Protein AF-A0A8X6UPY8-F1 (afdb_monomer_lite)

Organism: Nephila pilipes (NCBI:txid299642)

Structure (mmCIF, N/CA/C/O backbone):
data_AF-A0A8X6UPY8-F1
#
_entry.id   AF-A0A8X6UPY8-F1
#
loop_
_atom_site.group_PDB
_atom_site.id
_atom_site.type_symbol
_atom_site.label_atom_id
_atom_site.label_alt_id
_atom_site.label_comp_id
_atom_site.label_asym_id
_atom_site.label_entity_id
_atom_site.label_seq_id
_atom_site.pdbx_PDB_ins_code
_atom_site.Cartn_x
_atom_site.Cartn_y
_atom_site.Cartn_z
_atom_site.occupancy
_atom_site.B_iso_or_equiv
_atom_site.auth_seq_id
_atom_site.auth_comp_id
_atom_site.auth_asym_id
_atom_site.auth_atom_id
_atom_site.pdbx_PDB_model_num
ATOM 1 N N . MET A 1 1 ? -2.965 5.631 59.759 1.00 55.97 1 MET A N 1
ATOM 2 C CA . MET A 1 1 ? -2.953 4.180 59.435 1.00 55.97 1 MET A CA 1
ATOM 3 C C . MET A 1 1 ? -2.408 3.832 58.041 1.00 55.97 1 MET A C 1
ATOM 5 O O . MET A 1 1 ? -1.525 2.988 57.963 1.00 55.97 1 MET A O 1
ATOM 9 N N . LYS A 1 2 ? -2.874 4.440 56.932 1.00 66.19 2 LYS A N 1
ATOM 10 C CA . LYS A 1 2 ? -2.396 4.092 55.567 1.00 66.19 2 LYS A CA 1
ATOM 11 C C . LYS A 1 2 ? -0.899 4.354 55.333 1.00 66.19 2 LYS A C 1
ATOM 13 O O . LYS A 1 2 ? -0.241 3.547 54.684 1.00 66.19 2 LYS A O 1
ATOM 18 N N . ASN A 1 3 ? -0.370 5.449 55.878 1.00 73.44 3 ASN A N 1
ATOM 19 C CA . ASN A 1 3 ? 1.029 5.838 55.668 1.00 73.44 3 ASN A CA 1
ATOM 20 C C . ASN A 1 3 ? 1.995 4.891 56.388 1.00 73.44 3 ASN A C 1
ATOM 22 O O . ASN A 1 3 ? 2.922 4.392 55.764 1.00 73.44 3 ASN A O 1
ATOM 26 N N . PHE A 1 4 ? 1.669 4.518 57.627 1.00 78.06 4 PHE A N 1
ATOM 27 C CA . PHE A 1 4 ? 2.420 3.532 58.404 1.00 78.06 4 PHE A CA 1
ATOM 28 C C . PHE A 1 4 ? 2.513 2.173 57.691 1.00 78.06 4 PHE A C 1
ATOM 30 O O . PHE A 1 4 ? 3.593 1.615 57.535 1.00 78.06 4 PHE A O 1
ATOM 37 N N . ARG A 1 5 ? 1.395 1.674 57.140 1.00 75.88 5 ARG A N 1
ATOM 38 C CA . ARG A 1 5 ? 1.398 0.419 56.367 1.00 75.88 5 ARG A CA 1
ATOM 39 C C . ARG A 1 5 ? 2.291 0.498 55.121 1.00 75.88 5 ARG A C 1
ATOM 41 O O . ARG A 1 5 ? 2.966 -0.473 54.802 1.00 75.88 5 ARG A O 1
ATOM 48 N N . ARG A 1 6 ? 2.326 1.641 54.424 1.00 76.19 6 ARG A N 1
ATOM 49 C CA . ARG A 1 6 ? 3.213 1.838 53.257 1.00 76.19 6 ARG A CA 1
ATOM 50 C C . ARG A 1 6 ? 4.687 1.844 53.647 1.00 76.19 6 ARG A C 1
ATOM 52 O O . ARG A 1 6 ? 5.514 1.371 52.876 1.00 76.19 6 ARG A O 1
ATOM 59 N N . GLU A 1 7 ? 5.002 2.385 54.811 1.00 79.62 7 GLU A N 1
ATOM 60 C CA . GLU A 1 7 ? 6.370 2.506 55.305 1.00 79.62 7 GLU A CA 1
ATOM 61 C C . GLU A 1 7 ? 6.942 1.142 55.708 1.00 79.62 7 GLU A C 1
ATOM 63 O O . GLU A 1 7 ? 8.027 0.774 55.260 1.00 79.62 7 GLU A O 1
ATOM 68 N N . VAL A 1 8 ? 6.140 0.320 56.394 1.00 80.56 8 VAL A N 1
ATOM 69 C CA . VAL A 1 8 ? 6.488 -1.073 56.725 1.00 80.56 8 VAL A CA 1
ATOM 70 C C . VAL A 1 8 ? 6.705 -1.919 55.461 1.00 80.56 8 VAL A C 1
ATOM 72 O O . VAL A 1 8 ? 7.695 -2.642 55.359 1.00 80.56 8 VAL A O 1
ATOM 75 N N . ILE A 1 9 ? 5.832 -1.790 54.454 1.00 78.69 9 ILE A N 1
ATOM 76 C CA . ILE A 1 9 ? 5.966 -2.525 53.182 1.00 78.69 9 ILE A CA 1
ATOM 77 C C . ILE A 1 9 ? 7.244 -2.115 52.431 1.00 78.69 9 ILE A C 1
ATOM 79 O O . ILE A 1 9 ? 7.929 -2.971 51.871 1.00 78.69 9 ILE A O 1
ATOM 83 N N . ARG A 1 10 ? 7.604 -0.824 52.434 1.00 76.00 10 ARG A N 1
ATOM 84 C CA . ARG A 1 10 ? 8.853 -0.347 51.814 1.00 76.00 10 ARG A CA 1
ATOM 85 C C . ARG A 1 10 ? 10.089 -0.911 52.510 1.00 76.00 10 ARG A C 1
ATOM 87 O O . ARG A 1 10 ? 11.001 -1.350 51.814 1.00 76.00 10 ARG A O 1
ATOM 94 N N . GLY A 1 11 ? 10.097 -0.945 53.844 1.00 74.19 11 GLY A N 1
ATOM 95 C CA . GLY A 1 11 ? 11.191 -1.541 54.617 1.00 74.19 11 GLY A CA 1
ATOM 96 C C . GLY A 1 11 ? 11.419 -3.014 54.264 1.00 74.19 11 GLY A C 1
ATOM 97 O O . GLY A 1 11 ? 12.546 -3.420 53.991 1.00 74.19 11 GLY A O 1
ATOM 98 N N . LEU A 1 12 ? 10.341 -3.795 54.154 1.00 73.81 12 LEU A N 1
ATOM 99 C CA . LEU A 1 12 ? 10.410 -5.218 53.800 1.00 73.81 12 LEU A CA 1
ATOM 100 C C . LEU A 1 12 ? 10.903 -5.461 52.360 1.00 73.81 12 LEU A C 1
ATOM 102 O O . LEU A 1 12 ? 11.708 -6.363 52.124 1.00 73.81 12 LEU A O 1
ATOM 106 N N . LEU A 1 13 ? 10.475 -4.640 51.393 1.00 68.56 13 LEU A N 1
ATOM 107 C CA . LEU A 1 13 ? 10.893 -4.759 49.986 1.00 68.56 13 LEU A CA 1
ATOM 108 C C . LEU A 1 13 ? 12.378 -4.424 49.769 1.00 68.56 13 LEU A C 1
ATOM 110 O O . LEU A 1 13 ? 13.041 -5.050 48.935 1.00 68.56 13 LEU A O 1
ATOM 114 N N . LEU A 1 14 ? 12.908 -3.462 50.529 1.00 65.81 14 LEU A N 1
ATOM 115 C CA . LEU A 1 14 ? 14.318 -3.069 50.467 1.00 65.81 14 LEU A CA 1
ATOM 116 C C . LEU A 1 14 ? 15.240 -4.159 51.026 1.00 65.81 14 LEU A C 1
ATOM 118 O O . LEU A 1 14 ? 16.314 -4.387 50.476 1.00 65.81 14 LEU A O 1
ATOM 122 N N . MET A 1 15 ? 14.800 -4.887 52.055 1.00 61.06 15 MET A N 1
ATOM 123 C CA . MET A 1 15 ? 15.563 -6.008 52.619 1.00 61.06 15 MET A CA 1
ATOM 124 C C . MET A 1 15 ? 15.564 -7.252 51.717 1.00 61.06 15 MET A C 1
ATOM 126 O O . MET A 1 15 ? 16.497 -8.051 51.768 1.00 61.06 15 MET A O 1
ATOM 130 N N . SER A 1 16 ? 14.555 -7.404 50.852 1.00 56.38 16 SER A N 1
ATOM 131 C CA . SER A 1 16 ? 14.424 -8.552 49.942 1.00 56.38 16 SER A CA 1
ATOM 132 C C . SER A 1 16 ? 15.198 -8.388 48.618 1.00 56.38 16 SER A C 1
ATOM 134 O O . SER A 1 16 ? 15.443 -9.362 47.908 1.00 56.38 16 SER A O 1
ATOM 136 N N . SER A 1 17 ? 15.665 -7.178 48.286 1.00 57.38 17 SER A N 1
ATOM 137 C CA . SER A 1 17 ? 16.338 -6.883 47.008 1.00 57.38 17 SER A CA 1
ATOM 138 C C . SER A 1 17 ? 17.860 -7.093 47.038 1.00 57.38 17 SER A C 1
ATOM 140 O O . SER A 1 17 ? 18.622 -6.264 46.548 1.00 57.38 17 SER A O 1
ATOM 142 N N . LYS A 1 18 ? 18.332 -8.237 47.544 1.00 55.28 18 LYS A N 1
ATOM 143 C CA . LYS A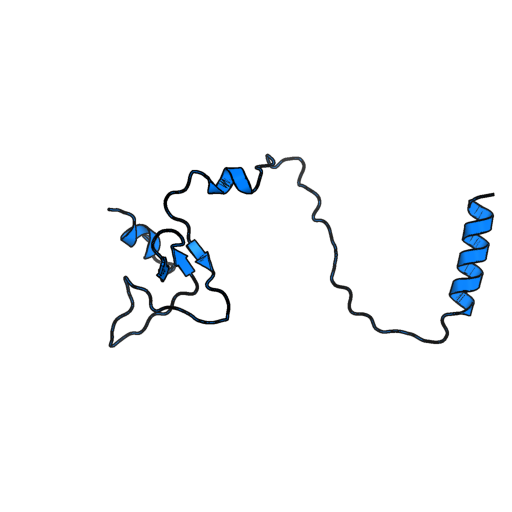 1 18 ? 19.669 -8.762 47.197 1.00 55.28 18 LYS A CA 1
ATOM 144 C C . LYS A 1 18 ? 19.549 -9.790 46.071 1.00 55.28 18 LYS A C 1
ATOM 146 O O . LYS A 1 18 ? 19.864 -10.955 46.276 1.00 55.28 18 LYS A O 1
ATOM 151 N N . LYS A 1 19 ? 19.035 -9.369 44.911 1.00 54.50 19 LYS A N 1
ATOM 152 C CA . LYS A 1 19 ? 19.145 -10.034 43.594 1.00 54.50 19 LYS A CA 1
ATOM 153 C C . LYS A 1 19 ? 18.441 -9.154 42.562 1.00 54.50 19 LYS A C 1
ATOM 155 O O . LYS A 1 19 ? 17.235 -8.946 42.635 1.00 54.50 19 LYS A O 1
ATOM 160 N N . THR A 1 20 ? 19.194 -8.606 41.617 1.00 58.53 20 THR A N 1
ATOM 161 C CA . THR A 1 20 ? 18.666 -7.799 40.513 1.00 58.53 20 THR A CA 1
ATOM 162 C C . THR A 1 20 ? 18.091 -8.704 39.416 1.00 58.53 20 THR A C 1
ATOM 164 O O . THR A 1 20 ? 18.811 -9.559 38.903 1.00 58.53 20 THR A O 1
ATOM 167 N N . PRO A 1 21 ? 16.840 -8.506 38.954 1.00 48.66 21 PRO A N 1
ATOM 168 C CA . PRO A 1 21 ? 16.411 -9.042 37.675 1.00 48.66 21 PRO A CA 1
ATOM 169 C C . PRO A 1 21 ? 16.324 -7.911 36.648 1.00 48.66 21 PRO A C 1
ATOM 171 O O . PRO A 1 21 ? 15.478 -7.019 36.704 1.00 48.66 21 PRO A O 1
ATOM 174 N N . LYS A 1 22 ? 17.222 -7.982 35.667 1.00 53.53 22 LYS A N 1
ATOM 175 C CA . LYS A 1 22 ? 17.246 -7.164 34.454 1.00 53.53 22 LYS A CA 1
ATOM 176 C C . LYS A 1 22 ? 15.985 -7.454 33.625 1.00 53.53 22 LYS A C 1
ATOM 178 O O . LYS A 1 22 ? 15.958 -8.411 32.857 1.00 53.53 22 LYS A O 1
ATOM 183 N N . ARG A 1 23 ? 14.932 -6.642 33.762 1.00 47.69 23 ARG A N 1
ATOM 184 C CA . ARG A 1 23 ? 13.750 -6.678 32.879 1.00 47.69 23 ARG A CA 1
ATOM 185 C C . ARG A 1 23 ? 13.740 -5.447 31.975 1.00 47.69 23 ARG A C 1
ATOM 187 O O . ARG A 1 23 ? 13.599 -4.325 32.447 1.00 47.69 23 ARG A O 1
ATOM 194 N N . ARG A 1 24 ? 13.889 -5.669 30.664 1.00 51.22 24 ARG A N 1
ATOM 195 C CA . ARG A 1 24 ? 13.620 -4.657 29.630 1.00 51.22 24 ARG A CA 1
ATOM 196 C C . ARG A 1 24 ? 12.125 -4.337 29.691 1.00 51.22 24 ARG A C 1
ATOM 198 O O . ARG A 1 24 ? 11.315 -5.240 29.490 1.00 51.22 24 ARG A O 1
ATOM 205 N N . SER A 1 25 ? 11.755 -3.098 30.008 1.00 52.34 25 SER A N 1
ATOM 206 C CA . SER A 1 25 ? 10.349 -2.699 30.007 1.00 52.34 25 SER A CA 1
ATOM 207 C C . SER A 1 25 ? 9.887 -2.429 28.573 1.00 52.34 25 SER A C 1
ATOM 209 O O . SER A 1 25 ? 10.440 -1.595 27.858 1.00 52.34 25 SER A O 1
ATOM 211 N N . LEU A 1 26 ? 8.846 -3.143 28.144 1.00 54.03 26 LEU A N 1
ATOM 212 C CA . LEU A 1 26 ? 7.942 -2.638 27.119 1.00 54.03 26 LEU A CA 1
ATOM 213 C C . LEU A 1 26 ? 7.246 -1.422 27.735 1.00 54.03 26 LEU A C 1
ATOM 215 O O . LEU A 1 26 ? 6.534 -1.535 28.730 1.00 54.03 26 LEU A O 1
ATOM 219 N N . SER A 1 27 ? 7.524 -0.244 27.187 1.00 55.69 27 SER A N 1
ATOM 220 C CA . SER A 1 27 ? 6.930 1.016 27.621 1.00 55.69 27 SER A CA 1
ATOM 221 C C . SER A 1 27 ? 5.424 1.011 27.330 1.00 55.69 27 SER A C 1
ATOM 223 O O . SER A 1 27 ? 5.005 1.401 26.243 1.00 55.69 27 SER A O 1
ATOM 225 N N . SER A 1 28 ? 4.601 0.641 28.314 1.00 56.91 28 SER A N 1
ATOM 226 C CA . SER A 1 28 ? 3.144 0.843 28.326 1.00 56.91 28 SER A CA 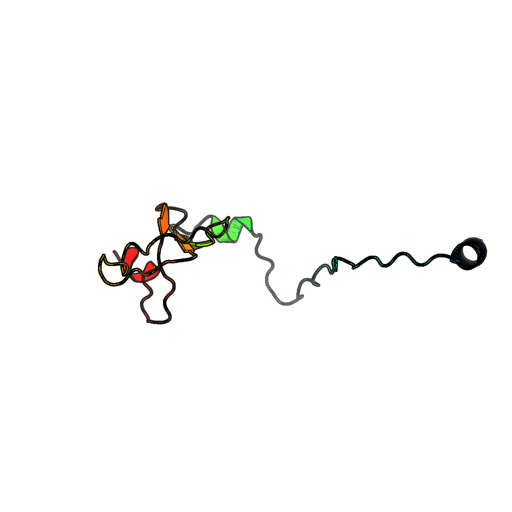1
ATOM 227 C C . SER A 1 28 ? 2.791 2.319 28.566 1.00 56.91 28 SER A C 1
ATOM 229 O O . SER A 1 28 ? 2.033 2.662 29.472 1.00 56.91 28 SER A O 1
ATOM 231 N N . LYS A 1 29 ? 3.394 3.230 27.798 1.00 52.16 29 LYS A N 1
ATOM 232 C CA . LYS A 1 29 ? 3.000 4.639 27.8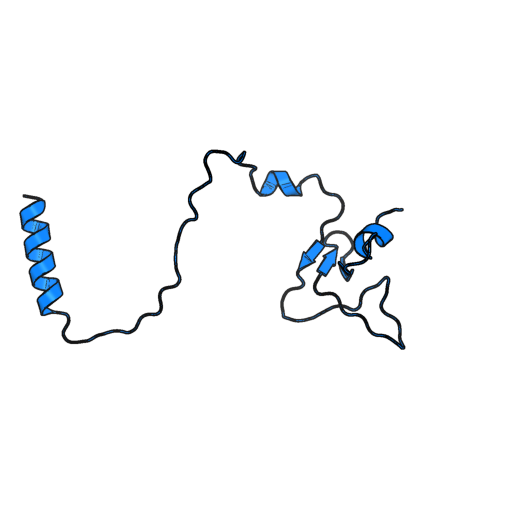20 1.00 52.16 29 LYS A CA 1
ATOM 233 C C . LYS A 1 29 ? 1.708 4.754 27.020 1.00 52.16 29 LYS A C 1
ATOM 235 O O . LYS A 1 29 ? 1.747 4.781 25.793 1.00 52.16 29 LYS A O 1
ATOM 240 N N . SER A 1 30 ? 0.570 4.832 27.707 1.00 59.72 30 SER A N 1
ATOM 241 C CA . SER A 1 30 ? -0.638 5.410 27.123 1.00 59.72 30 SER A CA 1
ATOM 242 C C . SER A 1 30 ? -0.280 6.816 26.640 1.00 59.72 30 SER A C 1
ATOM 244 O O . SER A 1 30 ? 0.094 7.674 27.445 1.00 59.72 30 SER A O 1
ATOM 246 N N . ILE A 1 31 ? -0.312 7.038 25.327 1.00 62.38 31 ILE A N 1
ATOM 247 C CA . ILE A 1 31 ? -0.071 8.361 24.753 1.00 62.38 31 ILE A CA 1
ATOM 248 C C . ILE A 1 31 ? -1.209 9.263 25.251 1.00 62.38 31 ILE A C 1
ATOM 250 O O . ILE A 1 31 ? -2.372 8.911 25.048 1.00 62.38 31 ILE A O 1
ATOM 254 N N . PRO A 1 32 ? -0.926 10.397 25.915 1.00 61.78 32 PRO A N 1
ATOM 255 C CA . PRO A 1 32 ? -1.979 11.299 26.356 1.00 61.78 32 PRO A CA 1
ATOM 256 C C . PRO A 1 32 ? -2.748 11.802 25.130 1.00 61.78 32 PRO A C 1
ATOM 258 O O . PRO A 1 32 ? -2.160 12.373 24.206 1.00 61.78 32 PRO A O 1
ATOM 261 N N . VAL A 1 33 ? -4.063 11.568 25.117 1.00 61.22 33 VAL A N 1
ATOM 262 C CA . VAL A 1 33 ? -4.970 12.072 24.081 1.00 61.22 33 VAL A CA 1
ATOM 263 C C . VAL A 1 33 ? -4.803 13.590 24.026 1.00 61.22 33 VAL A C 1
ATOM 265 O O . VAL A 1 33 ? -5.045 14.300 25.004 1.00 61.22 33 VAL A O 1
ATOM 268 N N . LYS A 1 34 ? -4.306 14.106 22.895 1.00 68.25 34 LYS A N 1
ATOM 269 C CA . LYS A 1 34 ? -4.109 15.547 22.707 1.00 68.25 34 LYS A CA 1
ATOM 270 C C . LYS A 1 34 ? -5.480 16.224 22.772 1.00 68.25 34 LYS A C 1
ATOM 272 O O . LYS A 1 34 ? -6.272 16.049 21.856 1.00 68.25 34 LYS A O 1
ATOM 277 N N . LYS A 1 35 ? -5.713 17.059 23.794 1.00 64.81 35 LYS A N 1
ATOM 278 C CA . LYS A 1 35 ? -6.984 17.772 24.071 1.00 64.81 35 LYS A CA 1
ATOM 279 C C . LYS A 1 35 ? -7.563 18.596 22.902 1.00 64.81 35 LYS A C 1
ATOM 281 O O . LYS A 1 35 ? -8.686 19.061 22.999 1.00 64.81 35 LYS A O 1
ATOM 286 N N . ARG A 1 36 ? -6.792 18.826 21.833 1.00 68.50 36 ARG A N 1
ATOM 287 C CA . ARG A 1 36 ? -7.165 19.655 20.672 1.00 68.50 36 ARG A CA 1
ATOM 288 C C . ARG A 1 36 ? -7.377 18.872 19.375 1.00 68.50 36 ARG A C 1
ATOM 290 O O . ARG A 1 36 ? -7.643 19.491 18.353 1.00 68.50 36 ARG A O 1
ATOM 297 N N . LYS A 1 37 ? -7.200 17.548 19.372 1.00 71.94 37 LYS A N 1
ATOM 298 C CA . LYS A 1 37 ? -7.552 16.740 18.200 1.00 71.94 37 LYS A CA 1
ATOM 299 C C . LYS A 1 37 ? -8.975 16.220 18.386 1.00 71.94 37 LYS A C 1
ATOM 301 O O . LYS A 1 37 ? -9.215 15.620 19.435 1.00 71.94 37 LYS A O 1
ATOM 306 N N . PRO A 1 38 ? -9.886 16.417 17.416 1.00 73.12 38 PRO A N 1
ATOM 307 C CA . PRO A 1 38 ? -11.152 15.706 17.437 1.00 73.12 38 PRO A CA 1
ATOM 308 C C . PRO A 1 38 ? -10.852 14.210 17.525 1.00 73.12 38 PRO A C 1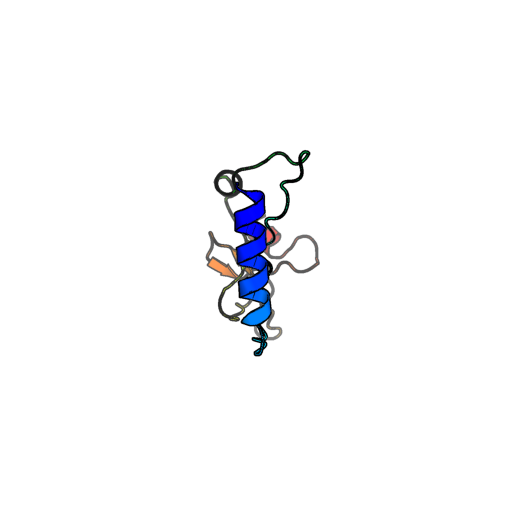
ATOM 310 O O . PRO A 1 38 ? -10.009 13.686 16.790 1.00 73.12 38 PRO A O 1
ATOM 313 N N . HIS A 1 39 ? -11.460 13.556 18.510 1.00 74.56 39 HIS A N 1
ATOM 314 C CA . HIS A 1 39 ? -11.386 12.114 18.633 1.00 74.56 39 HIS A CA 1
ATOM 315 C C . HIS A 1 39 ? -12.309 11.532 17.569 1.00 74.56 39 HIS A C 1
ATOM 317 O O . HIS A 1 39 ? -13.518 11.701 17.658 1.00 74.56 39 HIS A O 1
ATOM 323 N N . VAL A 1 40 ? -11.720 10.907 16.554 1.00 63.81 40 VAL A N 1
ATOM 324 C CA . VAL A 1 40 ? -12.453 10.136 15.552 1.00 63.81 40 VAL A CA 1
ATOM 325 C C . VAL A 1 40 ? -12.311 8.671 15.963 1.00 63.81 40 VAL A C 1
ATOM 327 O O . VAL A 1 40 ? -11.168 8.198 16.049 1.00 63.81 40 VAL A O 1
ATOM 330 N N . PRO A 1 41 ? -13.413 7.974 16.290 1.00 70.25 41 PRO A N 1
ATOM 331 C CA . PRO A 1 41 ? -13.405 6.530 16.474 1.00 70.25 41 PRO A CA 1
ATOM 332 C C . PRO A 1 41 ? -12.721 5.848 15.284 1.00 70.25 41 PRO A C 1
ATOM 334 O O . PRO A 1 41 ? -12.889 6.253 14.135 1.00 70.25 41 PRO A O 1
ATOM 337 N N . VAL A 1 42 ? -11.892 4.839 15.558 1.00 63.41 42 VAL A N 1
ATOM 338 C CA . VAL A 1 42 ? -11.081 4.181 14.517 1.00 63.41 42 VAL A CA 1
ATOM 339 C C . VAL A 1 42 ? -11.974 3.566 13.435 1.00 63.41 42 VAL A C 1
ATOM 341 O O . VAL A 1 42 ? -11.636 3.655 12.255 1.00 63.41 42 VAL A O 1
ATOM 344 N N . ASP A 1 43 ? -13.126 3.031 13.838 1.00 59.75 43 ASP A N 1
ATOM 345 C CA . ASP A 1 43 ? -14.082 2.349 12.965 1.00 59.75 43 ASP A CA 1
ATOM 346 C C . ASP A 1 43 ? -14.699 3.312 11.929 1.00 59.75 43 ASP A C 1
ATOM 348 O O . ASP A 1 43 ? -14.585 3.079 10.722 1.00 59.75 43 ASP A O 1
ATOM 352 N N . GLU A 1 44 ? -15.173 4.485 12.370 1.00 57.28 44 GLU A N 1
ATOM 353 C CA . GLU A 1 44 ? -15.779 5.523 11.513 1.00 57.28 44 GLU A CA 1
ATOM 354 C C . GLU A 1 44 ? -14.836 6.039 10.411 1.00 57.28 44 GLU A C 1
ATOM 356 O O . GLU A 1 44 ? -15.275 6.438 9.330 1.00 57.28 44 GLU A O 1
ATOM 361 N N . SER A 1 45 ? -13.519 6.022 10.650 1.00 56.94 45 SER A N 1
ATOM 362 C CA . SER A 1 45 ? -12.538 6.505 9.667 1.00 56.94 45 SER A CA 1
ATOM 363 C C . SER A 1 45 ? -12.396 5.597 8.441 1.00 56.94 45 SER A C 1
ATOM 365 O O . SER A 1 45 ? -11.943 6.049 7.387 1.00 56.94 45 SER A O 1
ATOM 367 N N . THR A 1 46 ? -12.771 4.323 8.569 1.00 61.00 46 THR A N 1
ATOM 368 C CA . THR A 1 46 ? -12.566 3.309 7.524 1.00 61.00 46 THR A CA 1
ATOM 369 C C . THR A 1 46 ? -13.836 2.915 6.784 1.00 61.00 46 THR A C 1
ATOM 371 O O . THR A 1 46 ? -13.744 2.406 5.669 1.00 61.00 46 THR A O 1
ATOM 374 N N . GLU A 1 47 ? -15.009 3.191 7.353 1.00 62.03 47 GLU A N 1
ATOM 375 C CA . GLU A 1 47 ? -16.301 2.728 6.829 1.00 62.03 47 GLU A CA 1
ATOM 376 C C . GLU A 1 47 ? -16.662 3.298 5.447 1.00 62.03 47 GLU A C 1
ATOM 378 O O . GLU A 1 47 ? -17.325 2.627 4.661 1.00 62.03 47 GLU A O 1
ATOM 383 N N . ASN A 1 48 ? -16.182 4.497 5.103 1.00 66.00 48 ASN A N 1
ATOM 384 C CA . ASN A 1 48 ? -16.585 5.195 3.873 1.00 66.00 48 ASN A CA 1
ATOM 385 C C . ASN A 1 48 ? -15.541 5.164 2.741 1.00 66.00 48 ASN A C 1
ATOM 387 O O . ASN A 1 48 ? -15.736 5.793 1.697 1.00 66.00 48 ASN A O 1
ATOM 391 N N . VAL A 1 49 ? -14.415 4.462 2.910 1.00 77.88 49 VAL A N 1
ATOM 392 C CA . VAL A 1 49 ? -13.326 4.475 1.920 1.00 77.88 49 VAL A CA 1
ATOM 393 C C . VAL A 1 49 ? -13.411 3.256 0.999 1.00 77.88 49 VAL A C 1
ATOM 395 O O . VAL A 1 49 ? -13.186 2.126 1.420 1.00 77.88 49 VAL A O 1
ATOM 398 N N . LYS A 1 50 ? -13.664 3.487 -0.298 1.00 85.50 50 LYS A N 1
ATOM 399 C CA . LYS A 1 50 ? -13.772 2.415 -1.312 1.00 85.50 50 LYS A CA 1
ATOM 400 C C . LYS A 1 50 ? -12.494 1.582 -1.457 1.00 85.50 50 LYS A C 1
ATOM 402 O O . LYS A 1 50 ? -12.566 0.369 -1.639 1.00 85.50 50 LYS A O 1
ATOM 407 N N . HIS A 1 51 ? -11.328 2.226 -1.399 1.00 89.69 51 HIS A N 1
ATOM 408 C CA . HIS A 1 51 ? -10.023 1.589 -1.580 1.00 89.69 51 HIS A CA 1
ATOM 409 C C . HIS A 1 51 ? -9.032 2.071 -0.525 1.00 89.69 51 HIS A C 1
ATOM 411 O O . HIS A 1 51 ? -8.776 3.266 -0.408 1.00 89.69 51 HIS A O 1
ATOM 417 N N . ILE A 1 52 ? -8.438 1.132 0.213 1.00 89.62 52 ILE A N 1
ATOM 418 C CA . ILE A 1 52 ? -7.458 1.414 1.268 1.00 89.62 52 ILE A CA 1
ATOM 419 C C . ILE A 1 52 ? -6.202 0.588 1.014 1.00 89.62 52 ILE A C 1
ATOM 421 O O . ILE A 1 52 ? -6.285 -0.602 0.705 1.00 89.62 52 ILE A O 1
ATOM 425 N N . LEU A 1 53 ? -5.029 1.199 1.187 1.00 89.69 53 LEU A N 1
ATOM 426 C CA . LEU A 1 53 ? -3.766 0.470 1.224 1.00 89.69 53 LEU A CA 1
ATOM 427 C C . LEU A 1 53 ? -3.481 -0.069 2.621 1.00 89.69 53 LEU A C 1
ATOM 429 O O . LEU A 1 53 ? -3.356 0.679 3.590 1.00 89.69 53 LEU A O 1
ATOM 433 N N . VAL A 1 54 ? -3.264 -1.374 2.694 1.00 91.00 54 VAL A N 1
ATOM 434 C CA . VAL A 1 54 ? -2.808 -2.071 3.894 1.00 91.00 54 VAL A CA 1
ATOM 435 C C . VAL A 1 54 ? -1.387 -2.584 3.700 1.00 91.00 54 VAL A C 1
ATOM 437 O O . VAL A 1 54 ? -0.965 -2.921 2.590 1.00 91.00 54 VAL A O 1
ATOM 440 N N . LYS A 1 55 ? -0.611 -2.640 4.788 1.00 90.44 55 LYS A N 1
ATOM 441 C CA . LYS A 1 55 ? 0.718 -3.266 4.754 1.00 90.44 55 LYS A CA 1
ATOM 442 C C . LYS A 1 55 ? 0.579 -4.776 4.633 1.00 90.44 55 LYS A C 1
ATOM 444 O O . LYS A 1 55 ? -0.141 -5.399 5.413 1.00 90.44 55 LYS A O 1
ATOM 449 N N . ILE A 1 56 ? 1.351 -5.366 3.727 1.00 88.00 56 ILE A N 1
ATOM 450 C CA . ILE A 1 56 ? 1.460 -6.820 3.613 1.00 88.00 56 ILE A CA 1
ATOM 451 C C . ILE A 1 56 ? 2.207 -7.347 4.848 1.00 88.00 56 ILE A C 1
ATOM 453 O O . ILE A 1 56 ? 3.305 -6.884 5.177 1.00 88.00 56 ILE A O 1
ATOM 457 N N . LYS A 1 57 ? 1.595 -8.296 5.562 1.00 85.75 57 LYS A N 1
ATOM 458 C CA . LYS A 1 57 ? 2.181 -8.941 6.746 1.00 85.75 57 LYS A CA 1
ATOM 459 C C . LYS A 1 57 ? 3.147 -10.056 6.324 1.00 85.75 57 LYS A C 1
ATOM 461 O O . LYS A 1 57 ? 2.977 -10.670 5.279 1.00 85.75 57 LYS A O 1
ATOM 466 N N . GLY A 1 58 ? 4.153 -10.331 7.156 1.00 77.94 58 GLY A N 1
ATOM 467 C CA . GLY A 1 58 ? 5.034 -11.495 6.981 1.00 77.94 58 GLY A CA 1
ATOM 468 C C . GLY A 1 58 ? 6.238 -11.295 6.056 1.00 77.94 58 GLY A C 1
ATOM 469 O O . GLY A 1 58 ? 6.776 -12.270 5.551 1.00 77.94 58 GLY A O 1
ATOM 470 N N . GLY A 1 59 ? 6.665 -10.053 5.799 1.00 68.38 59 GLY A N 1
ATOM 471 C CA . GLY A 1 59 ? 7.877 -9.767 5.010 1.00 68.38 59 GLY A CA 1
ATOM 472 C C . GLY A 1 59 ? 7.772 -10.097 3.514 1.00 68.38 59 GLY A C 1
ATOM 473 O O . GLY A 1 59 ? 8.672 -9.760 2.747 1.00 68.38 59 GLY A O 1
ATOM 474 N N . LEU A 1 60 ? 6.664 -10.699 3.079 1.00 71.81 60 LEU A N 1
ATOM 475 C CA . LEU A 1 60 ? 6.383 -10.961 1.679 1.00 71.81 60 LEU A CA 1
ATOM 476 C C . LEU A 1 60 ? 6.013 -9.638 0.995 1.00 71.81 60 LEU A C 1
ATOM 478 O O . LEU A 1 60 ? 5.068 -8.957 1.383 1.00 71.81 60 LEU A O 1
ATOM 482 N N . HIS A 1 61 ? 6.788 -9.240 -0.008 1.00 82.94 61 HIS A N 1
ATOM 483 C CA . HIS A 1 61 ? 6.507 -8.057 -0.819 1.00 82.94 61 HIS A CA 1
ATOM 484 C C . HIS A 1 61 ? 5.989 -8.506 -2.185 1.00 82.94 61 HIS A C 1
ATOM 486 O O . HIS A 1 61 ? 6.683 -9.236 -2.898 1.00 82.94 61 HIS A O 1
ATOM 492 N N . GLY A 1 62 ? 4.775 -8.082 -2.539 1.00 86.31 62 GLY A N 1
ATOM 493 C CA . GLY A 1 62 ? 4.169 -8.378 -3.837 1.00 86.31 62 GLY A CA 1
ATOM 494 C C . GLY A 1 62 ? 4.783 -7.522 -4.945 1.00 86.31 62 GLY A C 1
ATOM 495 O O . GLY A 1 62 ? 5.256 -6.417 -4.685 1.00 86.31 62 GLY A O 1
ATOM 496 N N . ARG A 1 63 ? 4.791 -8.011 -6.188 1.00 92.75 63 ARG A N 1
ATOM 497 C CA . ARG A 1 63 ? 5.178 -7.186 -7.344 1.00 92.75 63 ARG A CA 1
ATOM 498 C C . ARG A 1 63 ? 4.094 -6.150 -7.616 1.00 92.75 63 ARG A C 1
ATOM 500 O O . ARG A 1 63 ? 2.919 -6.498 -7.601 1.00 92.75 63 ARG A O 1
ATOM 507 N N . CYS A 1 64 ? 4.489 -4.901 -7.850 1.00 92.38 64 CYS A N 1
ATOM 508 C CA . CYS A 1 64 ? 3.532 -3.854 -8.199 1.00 92.38 64 CYS A CA 1
ATOM 509 C C . CYS A 1 64 ? 2.832 -4.195 -9.516 1.00 92.38 64 CYS A C 1
ATOM 511 O O . CYS A 1 64 ? 3.509 -4.421 -10.514 1.00 92.38 64 CYS A O 1
ATOM 513 N N . SER A 1 65 ? 1.504 -4.191 -9.549 1.00 91.69 65 SER A N 1
ATOM 514 C CA . SER A 1 65 ? 0.755 -4.489 -10.778 1.00 91.69 65 SER A CA 1
ATOM 515 C C . SER A 1 65 ? 0.912 -3.430 -11.872 1.00 91.69 65 SER A C 1
ATOM 517 O O . SER A 1 65 ? 0.715 -3.742 -13.040 1.00 91.69 65 SER A O 1
ATOM 519 N N . LEU A 1 66 ? 1.255 -2.192 -11.501 1.00 91.00 66 LEU A N 1
ATOM 520 C CA . LEU A 1 66 ? 1.316 -1.071 -12.437 1.00 91.00 66 LEU A CA 1
ATOM 521 C C . LEU A 1 66 ? 2.721 -0.846 -13.014 1.00 91.00 66 LEU A C 1
ATOM 523 O O . LEU A 1 66 ? 2.862 -0.587 -14.202 1.00 91.00 66 LEU A O 1
ATOM 527 N N . CYS A 1 67 ? 3.760 -0.916 -12.174 1.00 90.31 67 CYS A N 1
ATOM 528 C CA . CYS A 1 67 ? 5.129 -0.567 -12.575 1.00 90.31 67 CYS A CA 1
ATOM 529 C C . CYS A 1 67 ? 6.104 -1.750 -12.610 1.00 90.31 67 CYS A C 1
ATOM 531 O O . CYS A 1 67 ? 7.201 -1.604 -13.137 1.00 90.31 67 CYS A O 1
ATOM 533 N N . SER A 1 68 ? 5.748 -2.922 -12.070 1.00 91.62 68 SER A N 1
ATOM 534 C CA . SER A 1 68 ? 6.639 -4.086 -12.125 1.00 91.62 68 SER A CA 1
ATOM 535 C C . SER A 1 68 ? 6.607 -4.705 -13.518 1.00 91.62 68 SER A C 1
ATOM 537 O O . SER A 1 68 ? 5.548 -5.079 -14.019 1.00 91.62 68 SER A O 1
ATOM 539 N N . THR A 1 69 ? 7.774 -4.869 -14.130 1.00 91.00 69 THR A N 1
ATOM 540 C CA . THR A 1 69 ? 7.929 -5.549 -15.419 1.00 91.00 69 THR A CA 1
ATOM 541 C C . THR A 1 69 ? 8.807 -6.791 -15.264 1.00 91.00 69 THR A C 1
ATOM 543 O O . THR A 1 69 ? 9.392 -7.044 -14.211 1.00 91.00 69 THR A O 1
ATOM 546 N N . ARG A 1 70 ? 8.912 -7.616 -16.317 1.00 90.44 70 ARG A N 1
ATOM 547 C CA . ARG A 1 70 ? 9.816 -8.783 -16.305 1.00 90.44 70 ARG A CA 1
ATOM 548 C C . ARG A 1 70 ? 11.292 -8.383 -16.205 1.00 90.44 70 ARG A C 1
ATOM 550 O O . ARG A 1 70 ? 12.072 -9.150 -15.655 1.00 90.44 70 ARG A O 1
ATOM 557 N N . LYS A 1 71 ? 11.654 -7.222 -16.762 1.00 91.06 71 LYS A N 1
ATOM 558 C CA . LYS A 1 71 ? 13.032 -6.712 -16.804 1.00 91.06 71 LYS A CA 1
ATOM 559 C C . LYS A 1 71 ? 13.379 -5.901 -15.555 1.00 91.06 71 LYS A C 1
ATOM 561 O O . LYS A 1 71 ? 14.495 -6.013 -15.071 1.00 91.06 71 LYS A O 1
ATOM 566 N N . ASP A 1 72 ? 12.416 -5.148 -15.022 1.00 88.31 72 ASP A N 1
ATOM 567 C CA . ASP A 1 72 ? 12.577 -4.356 -13.803 1.00 88.31 72 ASP A CA 1
ATOM 568 C C . ASP A 1 72 ? 11.486 -4.700 -12.782 1.00 88.31 72 ASP A C 1
ATOM 570 O O . ASP A 1 72 ? 10.313 -4.330 -12.911 1.00 88.31 72 ASP A O 1
ATOM 574 N N . VAL A 1 73 ? 11.872 -5.484 -11.774 1.00 90.50 73 VAL A N 1
ATOM 575 C CA . VAL A 1 73 ? 10.947 -6.021 -10.778 1.00 90.50 7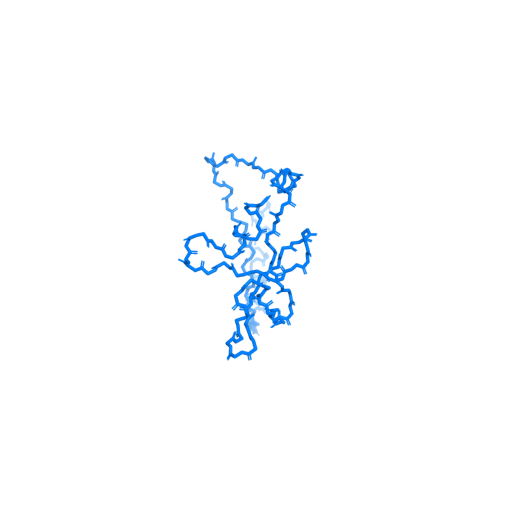3 VAL A CA 1
ATOM 576 C C . VAL A 1 73 ? 10.816 -5.049 -9.611 1.00 90.50 73 VAL A C 1
ATOM 578 O O . VAL A 1 73 ? 11.554 -5.116 -8.629 1.00 90.50 73 VAL A O 1
ATOM 581 N N . HIS A 1 74 ? 9.778 -4.220 -9.648 1.00 89.94 74 HIS A N 1
ATOM 582 C CA . HIS A 1 74 ? 9.391 -3.415 -8.491 1.00 89.94 74 HIS A CA 1
ATOM 583 C C . HIS A 1 74 ? 8.488 -4.186 -7.528 1.00 89.94 74 HIS A C 1
ATOM 585 O O . HIS A 1 74 ? 7.451 -4.731 -7.924 1.00 89.94 74 HIS A O 1
ATOM 591 N N . ARG A 1 75 ? 8.869 -4.214 -6.247 1.00 90.06 75 ARG A N 1
ATOM 592 C CA . ARG A 1 75 ? 8.078 -4.815 -5.166 1.00 90.06 75 ARG A CA 1
ATOM 593 C C . ARG A 1 75 ? 7.457 -3.738 -4.279 1.00 90.06 75 ARG A C 1
ATOM 595 O O . ARG A 1 75 ? 8.129 -2.781 -3.909 1.00 90.06 75 ARG A O 1
ATOM 602 N N . SER A 1 76 ? 6.200 -3.935 -3.893 1.00 90.50 76 SER A N 1
ATOM 603 C CA . SER A 1 76 ? 5.483 -3.089 -2.945 1.00 90.50 76 SER A CA 1
ATOM 604 C C . SER A 1 76 ? 5.324 -3.775 -1.590 1.00 90.50 76 SER A C 1
ATOM 606 O O . SER A 1 76 ? 5.135 -4.989 -1.488 1.00 90.50 76 SER A O 1
ATOM 608 N N . ARG A 1 77 ? 5.365 -2.961 -0.532 1.00 91.69 77 ARG A N 1
ATOM 609 C CA . ARG A 1 77 ? 4.984 -3.358 0.833 1.00 91.69 77 ARG A CA 1
ATOM 610 C C . ARG A 1 77 ? 3.491 -3.164 1.106 1.00 91.69 77 ARG A C 1
ATOM 612 O O . ARG A 1 77 ? 3.029 -3.504 2.194 1.00 91.69 77 ARG A O 1
ATOM 619 N N . TRP A 1 78 ? 2.776 -2.592 0.145 1.00 92.12 78 TRP A N 1
ATOM 620 C CA . TRP A 1 78 ? 1.392 -2.168 0.255 1.00 92.12 78 TRP A CA 1
ATOM 621 C C . TRP A 1 78 ? 0.514 -2.947 -0.716 1.00 92.12 78 TRP A C 1
ATOM 623 O O . TRP A 1 78 ? 0.937 -3.291 -1.822 1.00 92.12 78 TRP A O 1
ATOM 633 N N . LEU A 1 79 ? -0.713 -3.205 -0.285 1.00 92.75 79 LEU A N 1
ATOM 634 C CA . LEU A 1 79 ? -1.742 -3.916 -1.026 1.00 92.75 79 LEU A CA 1
ATOM 635 C C . LEU A 1 79 ? -3.058 -3.163 -0.865 1.00 92.75 79 LEU A C 1
ATOM 637 O O . LEU A 1 79 ? -3.399 -2.766 0.246 1.00 92.75 79 LEU A O 1
ATOM 641 N N . CYS A 1 80 ? -3.795 -2.970 -1.954 1.00 92.38 80 CYS A N 1
ATOM 642 C CA . CYS A 1 80 ? -5.161 -2.470 -1.867 1.00 92.38 80 CYS A CA 1
ATOM 643 C C . CYS A 1 80 ? -6.037 -3.558 -1.236 1.00 92.38 80 CYS A C 1
ATOM 645 O O . CYS A 1 80 ? -6.161 -4.635 -1.813 1.00 92.38 80 CYS A O 1
ATOM 647 N N . GLN A 1 81 ? -6.625 -3.296 -0.068 1.00 90.75 81 GLN A N 1
ATOM 648 C CA . GLN A 1 81 ? -7.436 -4.269 0.673 1.00 90.75 81 GLN A CA 1
ATOM 649 C C . GLN A 1 81 ? -8.675 -4.700 -0.119 1.00 90.75 81 GLN A C 1
ATOM 651 O O . GLN A 1 81 ? -9.049 -5.866 -0.093 1.00 90.75 81 GLN A O 1
ATOM 656 N N . THR A 1 82 ? -9.278 -3.772 -0.862 1.00 90.94 82 THR A N 1
ATOM 657 C CA . THR A 1 82 ? -10.482 -4.033 -1.657 1.00 90.94 82 THR A CA 1
ATOM 658 C C . THR A 1 82 ? -10.176 -4.842 -2.918 1.00 90.94 82 THR A C 1
ATOM 660 O O . THR A 1 82 ? -10.923 -5.747 -3.268 1.00 90.94 82 THR A O 1
ATOM 663 N N . CYS A 1 83 ? -9.073 -4.536 -3.613 1.00 90.88 83 CYS A N 1
ATOM 664 C CA . CYS A 1 83 ? -8.733 -5.185 -4.887 1.00 90.88 83 CYS A CA 1
ATOM 665 C C . CYS A 1 83 ? -7.780 -6.377 -4.735 1.00 90.88 83 CYS A C 1
ATOM 667 O O . CYS A 1 83 ? -7.583 -7.117 -5.692 1.00 90.88 83 CYS A O 1
ATOM 669 N N . ASN A 1 84 ? -7.154 -6.549 -3.568 1.00 91.31 84 ASN A N 1
ATOM 670 C CA . ASN A 1 84 ? -6.073 -7.506 -3.322 1.00 91.31 84 ASN A CA 1
ATOM 671 C C . ASN A 1 84 ? -4.902 -7.394 -4.315 1.00 91.31 84 ASN A C 1
ATOM 673 O O . ASN A 1 84 ? -4.261 -8.383 -4.669 1.00 91.31 84 ASN A O 1
ATOM 677 N N . VAL A 1 85 ? -4.587 -6.168 -4.740 1.00 92.06 85 VAL A N 1
ATOM 678 C CA . VAL A 1 85 ? -3.507 -5.890 -5.695 1.00 92.06 85 VAL A CA 1
ATOM 679 C C . VAL A 1 85 ? -2.345 -5.171 -4.999 1.00 92.06 85 VAL A C 1
ATOM 681 O O . VAL A 1 85 ? -2.586 -4.169 -4.315 1.00 92.06 85 VAL A O 1
ATOM 684 N N . PRO A 1 86 ? -1.083 -5.620 -5.163 1.00 93.25 86 PRO A N 1
ATOM 685 C CA . PRO A 1 86 ? 0.074 -4.899 -4.649 1.00 93.25 86 PRO A CA 1
ATOM 686 C C . PRO A 1 86 ? 0.324 -3.647 -5.493 1.00 93.25 86 PRO A C 1
ATOM 688 O O . PRO A 1 86 ? 0.553 -3.739 -6.699 1.00 93.25 86 PRO A O 1
ATOM 691 N N . LEU A 1 87 ? 0.314 -2.476 -4.858 1.00 93.31 87 LEU A N 1
ATOM 692 C CA . LEU A 1 87 ? 0.488 -1.180 -5.523 1.00 93.31 87 LEU A CA 1
ATOM 693 C C . LEU A 1 87 ? 1.522 -0.347 -4.774 1.00 93.31 87 LEU A C 1
ATOM 695 O O . LEU A 1 87 ? 1.562 -0.352 -3.545 1.00 93.31 87 LEU A O 1
ATOM 699 N N . CYS A 1 88 ? 2.399 0.337 -5.504 1.00 90.81 88 CYS A N 1
ATOM 700 C CA . CYS A 1 88 ? 3.428 1.187 -4.912 1.00 90.81 88 CYS A CA 1
ATOM 701 C C . CYS A 1 88 ? 2.879 2.566 -4.515 1.00 90.81 88 CYS A C 1
ATOM 703 O O . CYS A 1 88 ? 2.170 3.209 -5.284 1.00 90.81 88 CYS A O 1
ATOM 705 N N . LEU A 1 89 ? 3.340 3.067 -3.369 1.00 86.12 89 LEU A N 1
ATOM 706 C CA . LEU A 1 89 ? 3.308 4.488 -3.007 1.00 86.12 89 LEU A CA 1
ATOM 707 C C . LEU A 1 89 ? 4.655 5.123 -3.376 1.00 86.12 89 LEU A C 1
ATOM 709 O O . LEU A 1 89 ? 5.385 5.597 -2.510 1.00 86.12 89 LEU A O 1
ATOM 713 N N . GLN A 1 90 ? 5.062 4.986 -4.642 1.00 77.19 90 GLN A N 1
ATOM 714 C CA . GLN A 1 90 ? 6.285 5.638 -5.118 1.00 77.19 90 GLN A CA 1
ATOM 715 C C . GLN A 1 90 ? 6.157 7.155 -4.947 1.00 77.19 90 GLN A C 1
ATOM 717 O O . GLN A 1 90 ? 5.061 7.690 -5.045 1.00 77.19 90 GLN A O 1
ATOM 722 N N . THR A 1 91 ? 7.283 7.831 -4.736 1.00 67.69 91 THR A N 1
ATOM 723 C CA . THR A 1 91 ? 7.397 9.278 -4.480 1.00 67.69 91 THR A CA 1
ATOM 724 C C . THR A 1 91 ? 7.022 10.172 -5.671 1.00 67.69 91 THR A C 1
ATOM 726 O O . THR A 1 91 ? 7.309 11.362 -5.645 1.00 67.69 91 THR A O 1
ATOM 729 N N . VAL A 1 92 ? 6.467 9.599 -6.741 1.00 70.88 92 VAL A N 1
ATOM 730 C CA . VAL A 1 92 ? 6.095 10.318 -7.960 1.00 70.88 92 VAL A CA 1
ATOM 731 C C . VAL A 1 92 ? 4.582 10.454 -7.979 1.00 70.88 92 VAL A C 1
ATOM 733 O O . VAL A 1 92 ? 3.881 9.440 -7.967 1.00 70.88 92 VAL A O 1
ATOM 736 N N . ASP A 1 93 ? 4.108 11.693 -8.051 1.00 71.19 93 ASP A N 1
ATOM 737 C CA . ASP A 1 93 ? 2.692 12.020 -8.173 1.00 71.19 93 ASP A CA 1
ATOM 738 C C . ASP A 1 93 ? 2.250 11.948 -9.653 1.00 71.19 93 ASP A C 1
ATOM 740 O O . ASP A 1 93 ? 2.935 12.497 -10.523 1.00 71.19 93 ASP A O 1
ATOM 744 N N . PRO A 1 94 ? 1.127 11.287 -9.997 1.00 74.00 94 PRO A N 1
ATOM 745 C CA . PRO A 1 94 ? 0.291 10.477 -9.118 1.00 74.00 94 PRO A CA 1
ATOM 746 C C . PRO A 1 94 ? 0.906 9.100 -8.840 1.00 74.00 94 PRO A C 1
ATOM 748 O O . PRO A 1 94 ? 1.531 8.476 -9.716 1.00 74.00 94 PRO A O 1
ATOM 751 N N . THR A 1 95 ? 0.684 8.607 -7.622 1.00 88.69 95 THR A N 1
ATOM 752 C CA . THR A 1 95 ? 1.218 7.315 -7.168 1.00 88.69 95 THR A CA 1
ATOM 753 C C . THR A 1 95 ? 0.654 6.156 -7.998 1.00 88.69 95 THR A C 1
ATOM 755 O O . THR A 1 95 ? -0.381 6.276 -8.655 1.00 88.69 95 THR A O 1
ATOM 758 N N . CYS A 1 96 ? 1.290 4.976 -7.964 1.00 90.75 96 CYS A N 1
ATOM 759 C CA . CYS A 1 96 ? 0.733 3.807 -8.661 1.00 90.75 96 CYS A CA 1
ATOM 760 C C . CYS A 1 96 ? -0.651 3.419 -8.121 1.00 90.75 96 CYS A C 1
ATOM 762 O O . CYS A 1 96 ? -1.463 2.885 -8.870 1.00 90.75 96 CYS A O 1
ATOM 764 N N . PHE A 1 97 ? -0.910 3.678 -6.836 1.00 90.88 97 PHE A N 1
ATOM 765 C CA . PHE A 1 97 ? -2.222 3.474 -6.232 1.00 90.88 97 P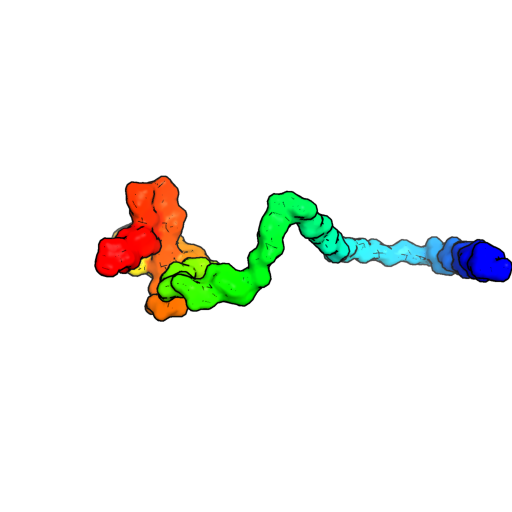HE A CA 1
ATOM 766 C C . PHE A 1 97 ? -3.270 4.420 -6.818 1.00 90.88 97 PHE A C 1
ATOM 768 O O . PHE A 1 97 ? -4.306 3.961 -7.288 1.00 90.88 97 PHE A O 1
ATOM 775 N N . GLU A 1 98 ? -2.974 5.717 -6.869 1.00 89.31 98 GLU A N 1
ATOM 776 C CA . GLU A 1 98 ? -3.872 6.708 -7.466 1.00 89.31 98 GLU A CA 1
ATOM 777 C C . GLU A 1 98 ? -4.114 6.419 -8.944 1.00 89.31 98 GLU A C 1
ATOM 779 O O . GLU A 1 98 ? -5.262 6.342 -9.353 1.00 89.31 98 GLU A O 1
ATOM 784 N N . LYS A 1 99 ? -3.063 6.148 -9.728 1.00 91.00 99 LYS A N 1
ATOM 785 C CA . LYS A 1 99 ? -3.186 5.793 -11.155 1.00 91.00 99 LYS A CA 1
ATOM 786 C C . LYS A 1 99 ? -4.043 4.552 -11.400 1.00 91.00 99 LYS A C 1
ATOM 788 O O . LYS A 1 99 ? -4.696 4.448 -12.432 1.00 91.00 99 LYS A O 1
ATOM 793 N N . PHE A 1 100 ? -4.006 3.585 -10.485 1.00 90.56 100 PHE A N 1
ATOM 794 C CA . PHE A 1 100 ? -4.811 2.371 -10.597 1.00 90.56 100 PHE A CA 1
ATOM 795 C C . PHE A 1 100 ? -6.296 2.637 -10.303 1.00 90.56 100 PHE A C 1
ATOM 797 O O . PHE A 1 100 ? -7.155 1.971 -10.875 1.00 90.56 100 PHE A O 1
ATOM 804 N N . HIS A 1 101 ? -6.595 3.613 -9.441 1.00 89.44 101 HIS A N 1
ATOM 805 C CA . HIS A 1 101 ? -7.951 3.954 -8.999 1.00 89.44 101 HIS A CA 1
ATOM 806 C C . HIS A 1 101 ? -8.510 5.253 -9.602 1.00 89.44 101 HIS A C 1
ATOM 808 O O . HIS A 1 101 ? -9.645 5.612 -9.309 1.00 89.44 101 HIS A O 1
ATOM 814 N N . SER A 1 102 ? -7.756 5.953 -10.450 1.00 84.56 102 SER A N 1
ATOM 815 C CA . SER A 1 102 ? -8.167 7.191 -11.124 1.00 84.56 102 SER A CA 1
ATOM 816 C C . SER A 1 102 ? -9.073 6.940 -12.338 1.00 84.56 102 SER A C 1
ATOM 818 O O . SER A 1 102 ? -9.048 7.720 -13.289 1.00 84.56 102 SER A O 1
ATOM 820 N N . LYS A 1 103 ? -9.795 5.819 -12.355 1.00 59.69 103 LYS A N 1
ATOM 821 C CA . LYS A 1 103 ? -10.599 5.348 -13.484 1.00 59.69 103 LYS A CA 1
ATOM 822 C C . LYS A 1 103 ? -12.062 5.190 -13.098 1.00 59.69 103 LYS A C 1
ATOM 824 O O . LYS A 1 103 ? -12.335 5.040 -11.887 1.00 59.69 103 LYS A O 1
#

Sequence (103 aa):
MKNFRREVIRGLLLMSSKKTPKRRSLSSKSIPVKKRKPHVPVDESTENVKHILVKIKGGLHGRCSLCSTRKDVHRSRWLCQTCNVPLCLQTVDPTCFEKFHSK

Foldseek 3Di:
DVVVVVVVVVVVVVVVPPDDDDDDDPPPDPDPDDPPDPDDPPVNVPPPDQWDKDFDPDPDWDFAPQPADPVRTDTARIATPNVRGGFDPPPDPPGRVCVVVVD

Secondary structure (DSSP, 8-state):
-HHHHHHHHHHHHHHH-SS---------------TTS----TTTTTTT-S--EEEPSSS--EEPTTT--SSS--EESEEETTTTEE----SSSSPHHHHHH--

pLDDT: mean 76.08, std 14.12, range [47.69, 93.31]

Radius of gyration: 25.8 Å; chains: 1; bounding box: 36×31×76 Å

InterPro domains:
  IPR032718 PiggyBac transposable element-derived protein 4, C-terminal zinc-finger domain [PF13842] (48-101)